Protein 7UX0 (pdb70)

Structure (mmCIF, N/CA/C/O backbone):
data_7UX0
#
_entry.id   7UX0
#
_cell.length_a   39.530
_cell.length_b   43.113
_cell.length_c   72.018
_cell.angle_alpha   90.000
_cell.angle_beta   90.000
_cell.angle_gamma   90.000
#
_symmetry.space_group_name_H-M   'P 21 21 21'
#
loop_
_entity.id
_entity.type
_entity.pdbx_description
1 polymer 'Sperm-egg fusion protein TMEM95'
2 branched beta-D-mannopyranose-(1-4)-2-acetamido-2-deoxy-beta-D-glucopyranose-(1-4)-[alpha-L-fucopyranose-(1-6)]2-acetamido-2-deoxy-beta-D-glucopyranose
3 non-polymer 'TRIETHYLENE GLYCOL'
4 water water
#
loop_
_atom_site.group_PDB
_atom_site.id
_atom_site.type_symbol
_atom_site.label_atom_id
_atom_site.label_alt_id
_atom_site.label_comp_id
_atom_site.label_asym_id
_atom_site.label_entity_id
_atom_site.label_seq_id
_atom_site.pdbx_PDB_ins_code
_atom_site.Cartn_x
_atom_site.Cartn_y
_atom_site.Cartn_z
_atom_site.occupancy
_atom_site.B_iso_or_equiv
_atom_site.auth_seq_id
_atom_site.auth_comp_id
_atom_site.auth_asym_id
_atom_site.auth_atom_id
_atom_site.pdbx_PDB_model_num
ATOM 1 N N . CYS A 1 1 ? 9.180 16.183 33.455 1.00 27.06 17 CYS A N 1
ATOM 2 C CA . CYS A 1 1 ? 8.548 15.518 34.590 1.00 25.47 17 CYS A CA 1
ATOM 3 C C . CYS A 1 1 ? 7.290 16.224 35.046 1.00 25.62 17 CYS A C 1
ATOM 4 O O . CYS A 1 1 ? 6.570 15.727 35.914 1.00 26.67 17 CYS A O 1
ATOM 7 N N . VAL A 1 2 ? 7.014 17.377 34.436 1.00 21.69 18 VAL A N 1
ATOM 8 C CA . VAL A 1 2 ? 5.951 18.259 34.902 1.00 19.45 18 VAL A CA 1
ATOM 9 C C . VAL A 1 2 ? 4.636 18.058 34.166 1.00 21.47 18 VAL A C 1
ATOM 10 O O . VAL A 1 2 ? 3.672 18.787 34.439 1.00 19.03 18 VAL A O 1
ATOM 14 N N . PHE A 1 3 ? 4.544 17.075 33.271 1.00 20.67 19 PHE A N 1
ATOM 15 C CA . PHE A 1 3 ? 3.346 16.879 32.463 1.00 22.72 19 PHE A CA 1
ATOM 16 C C . PHE A 1 3 ? 2.595 15.599 32.806 1.00 29.39 19 PHE A C 1
ATOM 17 O O . PHE A 1 3 ? 1.687 15.215 32.066 1.00 43.35 19 PHE A O 1
ATOM 25 N N . CYS A 1 4 ? 2.936 14.941 33.917 1.00 21.04 20 CYS A N 1
ATOM 26 C CA . CYS A 1 4 ? 2.333 13.665 34.286 1.00 21.88 20 CYS A CA 1
ATOM 27 C C . CYS A 1 4 ? 1.336 13.749 35.429 1.00 27.82 20 CYS A C 1
ATOM 28 O O . CYS A 1 4 ? 0.484 12.860 35.551 1.00 35.55 20 CYS A O 1
ATOM 31 N N . ARG A 1 5 ? 1.447 14.754 36.284 1.00 20.24 21 ARG A N 1
ATOM 32 C CA . ARG A 1 5 ? 0.586 14.902 37.442 1.00 21.29 21 ARG A CA 1
ATOM 33 C C . ARG A 1 5 ? 0.005 16.305 37.460 1.00 19.89 21 ARG A C 1
ATOM 34 O O . ARG A 1 5 ? 0.500 17.213 36.787 1.00 18.81 21 ARG A O 1
ATOM 42 N N . LEU A 1 6 ? -1.047 16.474 38.259 1.00 17.00 22 LEU A N 1
ATOM 43 C CA . LEU A 1 6 ? -1.722 17.751 38.426 1.00 16.84 22 LEU A CA 1
ATOM 44 C C . LEU A 1 6 ? -2.109 18.392 37.088 1.00 17.06 22 LEU A C 1
ATOM 45 O O . LEU A 1 6 ? -1.792 19.558 36.839 1.00 18.83 22 LEU A O 1
ATOM 50 N N . PRO A 1 7 ? -2.787 17.652 36.207 1.00 17.27 23 PRO A N 1
ATOM 51 C CA . PRO A 1 7 ? -3.103 18.195 34.881 1.00 18.32 23 PRO A CA 1
ATOM 52 C C . PRO A 1 7 ? -4.011 19.405 34.920 1.00 21.63 23 PRO A C 1
ATOM 53 O O . PRO A 1 7 ? -4.061 20.147 33.932 1.00 22.47 23 PRO A O 1
ATOM 57 N N . ALA A 1 8 ? -4.732 19.636 36.022 1.00 19.41 24 ALA A N 1
ATOM 58 C CA . ALA A 1 8 ? -5.606 20.807 36.101 1.00 21.80 24 ALA A CA 1
ATOM 59 C C . ALA A 1 8 ? -4.845 22.127 36.170 1.00 24.65 24 ALA A C 1
ATOM 60 O O . ALA A 1 8 ? -5.469 23.183 36.033 1.00 25.33 24 ALA A O 1
ATOM 62 N N . HIS A 1 9 ? -3.525 22.097 36.396 1.00 19.91 25 HIS A N 1
ATOM 63 C CA . HIS A 1 9 ? -2.714 23.302 36.277 1.00 18.72 25 HIS A CA 1
ATOM 64 C C . HIS A 1 9 ? -2.585 23.759 34.836 1.00 18.59 25 HIS A C 1
ATOM 65 O O . HIS A 1 9 ? -2.192 24.912 34.599 1.00 19.00 25 HIS A O 1
ATOM 72 N N . ASP A 1 10 ? -2.861 22.870 33.884 1.00 19.73 26 ASP A N 1
ATOM 73 C CA . ASP A 1 10 ? -2.832 23.180 32.459 1.00 19.78 26 ASP A CA 1
ATOM 74 C C . ASP A 1 10 ? -1.527 23.870 32.066 1.00 19.35 26 ASP A C 1
ATOM 75 O O . ASP A 1 10 ? -1.528 24.910 31.411 1.00 20.32 26 ASP A O 1
ATOM 80 N N . LEU A 1 11 ? -0.401 23.286 32.486 1.00 18.28 27 LEU A N 1
ATOM 81 C CA . LEU A 1 11 ? 0.886 23.907 32.175 1.00 18.38 27 LEU A CA 1
ATOM 82 C C . LEU A 1 11 ? 1.087 24.035 30.673 1.00 20.74 27 LEU A C 1
ATOM 83 O O . LEU A 1 11 ? 1.605 25.051 30.196 1.00 21.93 27 LEU A O 1
ATOM 88 N N A SER A 1 12 ? 0.691 23.008 29.915 0.46 21.10 28 SER A N 1
ATOM 89 N N B SER A 1 12 ? 0.694 23.011 29.911 0.54 21.11 28 SER A N 1
ATOM 90 C CA A SER A 1 12 ? 0.886 23.017 28.467 0.46 24.67 28 SER A CA 1
ATOM 91 C CA B SER A 1 12 ? 0.901 23.039 28.465 0.54 24.67 28 SER A CA 1
ATOM 92 C C A SER A 1 12 ? 0.173 24.198 27.819 0.46 26.98 28 SER A C 1
ATOM 93 C C B SER A 1 12 ? 0.175 24.213 27.821 0.54 27.00 28 SER A C 1
ATOM 94 O O A SER A 1 12 ? 0.770 24.947 27.036 0.46 28.70 28 SER A O 1
ATOM 95 O O B SER A 1 12 ? 0.764 24.969 27.039 0.54 28.71 28 SER A O 1
ATOM 100 N N . GLY A 1 13 ? -1.111 24.379 28.132 1.00 25.85 29 GLY A N 1
ATOM 101 C CA . GLY A 1 13 ? -1.855 25.483 27.556 1.00 27.92 29 GLY A CA 1
ATOM 102 C C . GLY A 1 13 ? -1.366 26.829 28.027 1.00 26.04 29 GLY A C 1
ATOM 103 O O . GLY A 1 13 ? -1.384 27.800 27.266 1.00 28.99 29 GLY A O 1
ATOM 104 N N . ARG A 1 14 ? -0.928 26.911 29.280 1.00 23.26 30 ARG A N 1
ATOM 105 C CA . ARG A 1 14 ? -0.417 28.175 29.784 1.00 23.13 30 ARG A CA 1
ATOM 106 C C . ARG A 1 14 ? 0.886 28.555 29.098 1.00 25.03 30 ARG A C 1
ATOM 107 O O . ARG A 1 14 ? 1.088 29.725 28.751 1.00 26.61 30 ARG A O 1
ATOM 115 N N . LEU A 1 15 ? 1.769 27.583 28.865 1.00 23.84 31 LEU A N 1
ATOM 116 C CA . LEU A 1 15 ? 2.986 27.866 28.106 1.00 26.62 31 LEU A CA 1
ATOM 117 C C . LEU A 1 15 ? 2.653 28.337 26.698 1.00 35.93 31 LEU A C 1
ATOM 118 O O . LEU A 1 15 ? 3.275 29.276 26.183 1.00 35.83 31 LEU A O 1
ATOM 123 N N . ALA A 1 16 ? 1.666 27.705 26.064 1.00 34.54 32 ALA A N 1
ATOM 124 C CA . ALA A 1 16 ? 1.281 28.108 24.717 1.00 33.08 32 ALA A CA 1
ATOM 125 C C . ALA A 1 16 ? 0.676 29.505 24.706 1.00 30.93 32 ALA A C 1
ATOM 126 O O . ALA A 1 16 ? 0.948 30.294 23.795 1.00 36.60 32 ALA A O 1
ATOM 128 N N . ARG A 1 17 ? -0.139 29.834 25.710 1.00 29.73 33 ARG A N 1
ATOM 129 C CA . ARG A 1 17 ? -0.773 31.147 25.732 1.00 31.09 33 ARG A CA 1
ATOM 130 C C . ARG A 1 17 ? 0.233 32.250 26.035 1.00 39.75 33 ARG A C 1
ATOM 131 O O . ARG A 1 17 ? 0.176 33.331 25.433 1.00 40.64 33 ARG A O 1
ATOM 139 N N . LEU A 1 18 ? 1.164 31.999 26.957 1.00 32.92 34 LEU A N 1
ATOM 140 C CA . LEU A 1 18 ? 2.213 32.982 27.211 1.00 33.88 34 LEU A CA 1
ATOM 141 C C . LEU A 1 18 ? 3.031 33.245 25.955 1.00 41.99 34 LEU A C 1
ATOM 142 O O . LEU A 1 18 ? 3.452 34.383 25.710 1.00 35.32 34 LEU A O 1
ATOM 147 N N . CYS A 1 19 ? 3.231 32.220 25.130 1.00 33.63 35 CYS A N 1
ATOM 148 C CA . CYS A 1 19 ? 3.997 32.343 23.897 1.00 34.05 35 CYS A CA 1
ATOM 149 C C . CYS A 1 19 ? 3.206 32.961 22.754 1.00 42.25 35 CYS A C 1
ATOM 150 O O . CYS A 1 19 ? 3.810 33.370 21.757 1.00 46.63 35 CYS A O 1
ATOM 153 N N . SER A 1 20 ? 1.882 33.040 22.871 1.00 56.63 36 SER A N 1
ATOM 154 C CA . SER A 1 20 ? 1.115 33.832 21.921 1.00 59.07 36 SER A CA 1
ATOM 155 C C . SER A 1 20 ? 1.274 35.325 22.166 1.00 59.57 36 SER A C 1
ATOM 156 O O . SER A 1 20 ? 0.813 36.123 21.344 1.00 63.03 36 SER A O 1
ATOM 159 N N A GLN A 1 21 ? 1.921 35.716 23.258 0.64 57.90 37 GLN A N 1
ATOM 160 N N B GLN A 1 21 ? 1.897 35.719 23.272 0.36 57.88 37 GLN A N 1
ATOM 161 C CA A GLN A 1 21 ? 2.186 37.120 23.536 0.64 59.01 37 GLN A CA 1
ATOM 162 C CA B GLN A 1 21 ? 2.106 37.128 23.582 0.36 58.94 37 GLN A CA 1
ATOM 163 C C A GLN A 1 21 ? 3.675 37.409 23.401 0.64 62.33 37 GLN A C 1
ATOM 164 C C B GLN A 1 21 ? 3.532 37.548 23.248 0.36 62.74 37 GLN A C 1
ATOM 165 O O A GLN A 1 21 ? 4.221 37.382 22.300 0.64 66.50 37 GLN A O 1
ATOM 166 O O B GLN A 1 21 ? 4.089 37.126 22.236 0.36 63.98 37 GLN A O 1
ATOM 172 N N . GLN A 1 26 ? 8.552 39.872 20.702 1.00 102.92 42 GLN A N 1
ATOM 173 C CA . GLN A 1 26 ? 8.536 38.545 21.307 1.00 91.70 42 GLN A CA 1
ATOM 174 C C . GLN A 1 26 ? 9.638 37.654 20.738 1.00 92.82 42 GLN A C 1
ATOM 175 O O . GLN A 1 26 ? 10.034 37.793 19.581 1.00 81.62 42 GLN A O 1
ATOM 177 N N . LYS A 1 27 ? 10.123 36.733 21.566 1.00 94.96 43 LYS A N 1
ATOM 178 C CA . LYS A 1 27 ? 11.184 35.810 21.198 1.00 91.20 43 LYS A CA 1
ATOM 179 C C . LYS A 1 27 ? 10.660 34.380 21.233 1.00 75.05 43 LYS A C 1
ATOM 180 O O . LYS A 1 27 ? 9.697 34.068 21.938 1.00 82.33 43 LYS A O 1
ATOM 184 N N . GLU A 1 28 ? 11.320 33.510 20.466 1.00 80.35 44 GLU A N 1
ATOM 185 C CA . GLU A 1 28 ? 10.821 32.163 20.221 1.00 78.73 44 GLU A CA 1
ATOM 186 C C . GLU A 1 28 ? 10.677 31.376 21.523 1.00 89.16 44 GLU A C 1
ATOM 187 O O . GLU A 1 28 ? 11.237 31.724 22.567 1.00 94.05 44 GLU A O 1
ATOM 190 N N . CYS A 1 29 ? 9.909 30.290 21.440 1.00 97.44 45 CYS A N 1
ATOM 191 C CA . CYS A 1 29 ? 9.545 29.481 22.592 1.00 77.98 45 CYS A CA 1
ATOM 192 C C . CYS A 1 29 ? 9.913 28.028 22.339 1.00 85.39 45 CYS A C 1
ATOM 193 O O . CYS A 1 29 ? 9.872 27.552 21.202 1.00 85.95 45 CYS A O 1
ATOM 196 N N . GLY A 1 30 ? 10.250 27.318 23.415 1.00 90.97 46 GLY A N 1
ATOM 197 C CA . GLY A 1 30 ? 10.850 26.005 23.273 1.00 87.47 46 GLY A CA 1
ATOM 198 C C . GLY A 1 30 ? 10.081 24.804 23.789 1.00 87.49 46 GLY A C 1
ATOM 199 O O . GLY A 1 30 ? 10.530 23.671 23.587 1.00 95.49 46 GLY A O 1
ATOM 200 N N . ALA A 1 31 ? 8.936 25.020 24.441 1.00 89.55 47 ALA A N 1
ATOM 201 C CA . ALA A 1 31 ? 8.179 23.926 25.051 1.00 89.48 47 ALA A CA 1
ATOM 202 C C . ALA A 1 31 ? 7.905 22.811 24.047 1.00 100.63 47 ALA A C 1
ATOM 203 O O . ALA A 1 31 ? 7.402 23.058 22.947 1.00 101.35 47 ALA A O 1
ATOM 205 N N . SER A 1 32 ? 8.230 21.577 24.433 1.00 93.30 48 SER A N 1
ATOM 206 C CA . SER A 1 32 ? 8.747 21.260 25.765 1.00 83.52 48 SER A CA 1
ATOM 207 C C . SER A 1 32 ? 10.080 20.505 25.677 1.00 69.50 48 SER A C 1
ATOM 208 O O . SER A 1 32 ? 10.393 19.923 24.640 1.00 73.91 48 SER A O 1
ATOM 211 N N . PRO A 1 33 ? 10.869 20.523 26.748 1.00 55.66 49 PRO A N 1
ATOM 212 C CA . PRO A 1 33 ? 12.144 19.803 26.736 1.00 57.98 49 PRO A CA 1
ATOM 213 C C . PRO A 1 33 ? 11.941 18.327 27.045 1.00 58.73 49 PRO A C 1
ATOM 214 O O . PRO A 1 33 ? 10.943 17.917 27.639 1.00 56.60 49 PRO A O 1
ATOM 218 N N . ASP A 1 34 ? 12.922 17.530 26.631 1.00 55.06 50 ASP A N 1
ATOM 219 C CA . ASP A 1 34 ? 12.857 16.078 26.770 1.00 32.89 50 ASP A CA 1
ATOM 220 C C . ASP A 1 34 ? 13.422 15.676 28.128 1.00 45.43 50 ASP A C 1
ATOM 221 O O . ASP A 1 34 ? 14.621 15.830 28.383 1.00 30.37 50 ASP A O 1
ATOM 226 N N . PHE A 1 35 ? 12.562 15.143 28.992 1.00 25.11 51 PHE A N 1
ATOM 227 C CA . PHE A 1 35 ? 12.967 14.651 30.300 1.00 20.55 51 PHE A CA 1
ATOM 228 C C . PHE A 1 35 ? 12.927 13.127 30.361 1.00 15.73 51 PHE A C 1
ATOM 229 O O . PHE A 1 35 ? 12.784 12.556 31.439 1.00 16.00 51 PHE A O 1
ATOM 237 N N . SER A 1 36 ? 13.074 12.459 29.218 1.00 17.45 52 SER A N 1
ATOM 238 C CA . SER A 1 36 ? 12.976 11.001 29.186 1.00 19.44 52 SER A CA 1
ATOM 239 C C . SER A 1 36 ? 14.080 10.306 29.977 1.00 19.43 52 SER A C 1
ATOM 240 O O . SER A 1 36 ? 13.994 9.095 30.199 1.00 21.05 52 SER A O 1
ATOM 243 N N . ALA A 1 37 ? 15.122 11.022 30.391 1.00 16.99 53 ALA A N 1
ATOM 244 C CA . ALA A 1 37 ? 16.175 10.415 31.186 1.00 16.71 53 ALA A CA 1
ATOM 245 C C . ALA A 1 37 ? 15.809 10.274 32.657 1.00 17.56 53 ALA A C 1
ATOM 246 O O . ALA A 1 37 ? 16.570 9.647 33.407 1.00 17.89 53 ALA A O 1
ATOM 248 N N . PHE A 1 38 ? 14.659 10.789 33.082 1.00 13.78 54 PHE A N 1
ATOM 249 C CA . PHE A 1 38 ? 14.311 10.887 34.4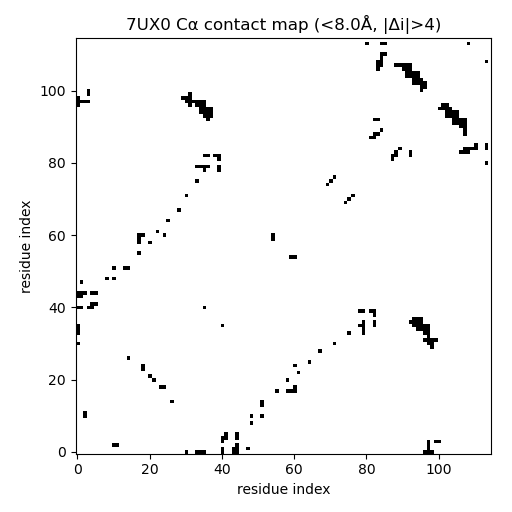91 1.00 14.64 54 PHE A CA 1
ATOM 250 C C . PHE A 1 38 ? 13.054 10.086 34.800 1.00 12.75 54 PHE A C 1
ATOM 251 O O . PHE A 1 38 ? 12.201 9.864 33.931 1.00 13.90 54 PHE A O 1
ATOM 259 N N . ALA A 1 39 ? 12.946 9.676 36.060 1.00 13.25 55 ALA A N 1
ATOM 260 C CA . ALA A 1 39 ? 11.755 9.013 36.574 1.00 12.44 55 ALA A CA 1
ATOM 261 C C . ALA A 1 39 ? 11.685 9.332 38.060 1.00 22.20 55 ALA A C 1
ATOM 262 O O . ALA A 1 39 ? 12.675 9.154 38.775 1.00 21.65 55 ALA A O 1
ATOM 264 N N . LEU A 1 40 ? 10.534 9.826 38.518 1.00 15.22 56 LEU A N 1
ATOM 265 C CA . LEU A 1 40 ? 10.399 10.348 39.869 1.00 15.39 56 LEU A CA 1
ATOM 266 C C . LEU A 1 40 ? 9.290 9.610 40.608 1.00 12.08 56 LEU A C 1
ATOM 267 O O . LEU A 1 40 ? 8.356 9.094 39.996 1.00 15.96 56 LEU A O 1
ATOM 272 N N . ASP A 1 41 ? 9.380 9.595 41.940 1.00 17.56 57 ASP A N 1
ATOM 273 C CA . ASP A 1 41 ? 8.251 9.100 42.710 1.00 14.66 57 ASP A CA 1
ATOM 274 C C . ASP A 1 41 ? 7.097 10.107 42.703 1.00 16.50 57 ASP A C 1
ATOM 275 O O . ASP A 1 41 ? 7.226 11.253 42.252 1.00 17.26 57 ASP A O 1
ATOM 280 N N . GLU A 1 42 ? 5.951 9.648 43.207 1.00 17.49 58 GLU A N 1
ATOM 281 C CA . GLU A 1 42 ? 4.736 10.462 43.210 1.00 18.39 58 GLU A CA 1
ATOM 282 C C . GLU A 1 42 ? 4.964 11.794 43.925 1.00 18.88 58 GLU A C 1
ATOM 283 O O . GLU A 1 42 ? 4.561 12.863 43.432 1.00 16.35 58 GLU A O 1
ATOM 289 N N . VAL A 1 43 ? 5.608 11.755 45.096 1.00 19.94 59 VAL A N 1
ATOM 290 C CA . VAL A 1 43 ? 5.792 12.985 45.872 1.00 19.19 59 VAL A CA 1
ATOM 291 C C . VAL A 1 43 ? 6.634 13.987 45.090 1.00 20.27 59 VAL A C 1
ATOM 292 O O . VAL A 1 43 ? 6.301 15.179 45.004 1.00 18.57 59 VAL A O 1
ATOM 296 N N . SER A 1 44 ? 7.728 13.517 44.493 1.00 14.89 60 SER A N 1
ATOM 297 C CA . SER A 1 44 ? 8.619 14.428 43.783 1.00 14.60 60 SER A CA 1
ATOM 298 C C . SER A 1 44 ? 7.978 14.951 42.510 1.00 15.62 60 SER A C 1
ATOM 299 O O . SER A 1 44 ? 8.200 16.104 42.136 1.00 15.03 60 SER A O 1
ATOM 302 N N A MET A 1 45 ? 7.180 14.130 41.836 0.58 16.28 61 MET A N 1
ATOM 303 N N B MET A 1 45 ? 7.204 14.112 41.817 0.42 16.29 61 MET A N 1
ATOM 304 C CA A MET A 1 45 ? 6.504 14.593 40.633 0.58 16.19 61 MET A CA 1
ATOM 305 C CA B MET A 1 45 ? 6.471 14.571 40.641 0.42 16.31 61 MET A CA 1
ATOM 306 C C A MET A 1 45 ? 5.500 15.691 40.960 0.58 15.64 61 MET A C 1
ATOM 307 C C B MET A 1 45 ? 5.547 15.720 41.000 0.42 15.73 61 MET A C 1
ATOM 308 O O A MET A 1 45 ? 5.377 16.671 40.214 0.58 16.22 61 MET A O 1
ATOM 309 O O B MET A 1 45 ? 5.501 16.744 40.306 0.42 15.99 61 MET A O 1
ATOM 318 N N . ASN A 1 46 ? 4.793 15.563 42.086 1.00 15.98 62 ASN A N 1
ATOM 319 C CA . ASN A 1 46 ? 3.896 16.627 42.512 1.00 16.85 62 ASN A CA 1
ATOM 320 C C . ASN A 1 46 ? 4.680 17.884 42.848 1.00 16.25 62 ASN A C 1
ATOM 321 O O . ASN A 1 46 ? 4.306 18.987 42.434 1.00 14.08 62 ASN A O 1
ATOM 326 N N . LYS A 1 47 ? 5.798 17.729 43.565 1.00 13.23 63 LYS A N 1
ATOM 327 C CA . LYS A 1 47 ? 6.585 18.889 43.979 1.00 13.63 63 LYS A CA 1
ATOM 328 C C . LYS A 1 47 ? 7.125 19.654 42.779 1.00 14.17 63 LYS A C 1
ATOM 329 O O . LYS A 1 47 ? 7.048 20.889 42.734 1.00 13.51 63 LYS A O 1
ATOM 335 N N . VAL A 1 48 ? 7.683 18.945 41.794 1.00 15.00 64 VAL A N 1
ATOM 336 C CA . VAL A 1 48 ? 8.280 19.643 40.655 1.00 14.44 64 VAL A CA 1
ATOM 337 C C . VAL A 1 48 ? 7.195 20.272 39.787 1.00 18.98 64 VAL A C 1
ATOM 338 O O . VAL A 1 48 ? 7.396 21.351 39.211 1.00 13.68 64 VAL A O 1
ATOM 342 N N . THR A 1 49 ? 6.021 19.640 39.700 1.00 13.37 65 THR A N 1
ATOM 343 C CA . THR A 1 49 ? 4.928 20.236 38.941 1.00 12.48 65 THR A CA 1
ATOM 344 C C . THR A 1 49 ? 4.404 21.480 39.637 1.00 13.86 65 THR A C 1
ATOM 345 O O . THR A 1 49 ? 4.144 22.501 38.988 1.00 12.27 65 THR A O 1
ATOM 349 N N . GLU A 1 50 ? 4.255 21.423 40.964 1.00 14.75 66 GLU A N 1
ATOM 350 C CA . GLU A 1 50 ? 3.804 22.601 41.698 1.00 15.97 66 GLU A CA 1
ATOM 351 C C . GLU A 1 50 ? 4.818 23.728 41.603 1.00 13.23 66 GLU A C 1
ATOM 352 O O . GLU A 1 50 ? 4.443 24.895 41.457 1.00 15.24 66 GLU A O 1
ATOM 358 N N . LYS A 1 51 ? 6.108 23.406 41.696 1.00 13.10 67 LYS A N 1
ATOM 359 C CA . LYS A 1 51 ? 7.137 24.435 41.558 1.00 13.20 67 LYS A CA 1
ATOM 360 C C . LYS A 1 51 ? 7.076 25.086 40.185 1.00 13.22 67 LYS A C 1
ATOM 361 O O . LYS A 1 51 ? 7.143 26.325 40.068 1.00 14.82 67 LYS A O 1
ATOM 367 N N . THR A 1 52 ? 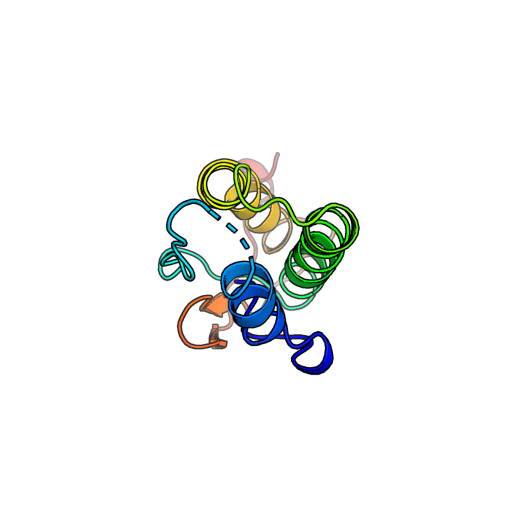6.917 24.275 39.139 1.00 13.04 68 THR A N 1
ATOM 368 C CA . THR A 1 52 ? 6.832 24.797 37.781 1.00 13.39 68 THR A CA 1
ATOM 369 C C . THR A 1 52 ? 5.580 25.654 37.594 1.00 13.00 68 THR A C 1
ATOM 370 O O . THR A 1 52 ? 5.630 26.687 36.915 1.00 13.41 68 THR A O 1
ATOM 374 N N . HIS A 1 53 ? 4.452 25.238 38.190 1.00 11.95 69 HIS A N 1
ATOM 375 C CA . HIS A 1 53 ? 3.240 26.062 38.224 1.00 13.45 69 HIS A CA 1
ATOM 376 C C . HIS A 1 53 ? 3.530 27.457 38.773 1.00 17.05 69 HIS A C 1
ATOM 377 O O . HIS A 1 53 ? 3.121 28.465 38.184 1.00 15.08 69 HIS A O 1
ATOM 384 N N A ARG A 1 54 ? 4.245 27.535 39.901 0.47 14.73 70 ARG A N 1
ATOM 385 N N B ARG A 1 54 ? 4.232 27.531 39.912 0.53 14.70 70 ARG A N 1
ATOM 386 C CA A ARG A 1 54 ? 4.516 28.835 40.516 0.47 15.82 70 ARG A CA 1
ATOM 387 C CA B ARG A 1 54 ? 4.527 28.828 40.524 0.53 15.83 70 ARG A CA 1
ATOM 388 C C A ARG A 1 54 ? 5.506 29.659 39.696 0.47 14.40 70 ARG A C 1
ATOM 389 C C B ARG A 1 54 ? 5.487 29.651 39.671 0.53 14.38 70 ARG A C 1
ATOM 390 O O A ARG A 1 54 ? 5.381 30.887 39.613 0.47 15.41 70 ARG A O 1
ATOM 391 O O B ARG A 1 54 ? 5.326 30.871 39.542 0.53 15.40 70 ARG A O 1
ATOM 406 N N . VAL A 1 55 ? 6.510 29.008 39.108 1.00 14.55 71 VAL A N 1
ATOM 407 C CA . VAL A 1 55 ? 7.457 29.709 38.243 1.00 15.40 71 VAL A CA 1
ATOM 408 C C . VAL A 1 55 ? 6.747 30.262 37.022 1.00 14.76 71 VAL A C 1
ATOM 409 O O . VAL A 1 55 ? 6.927 31.433 36.652 1.00 15.33 71 VAL A O 1
ATOM 413 N N . LEU A 1 56 ? 5.868 29.462 36.423 1.00 14.00 72 LEU A N 1
ATOM 414 C CA . LEU A 1 56 ? 5.171 29.909 35.230 1.00 13.97 72 LEU A CA 1
ATOM 415 C C . LEU A 1 56 ? 4.217 31.045 35.549 1.00 17.32 72 LEU A C 1
ATOM 416 O O . LEU A 1 56 ? 4.028 31.940 34.720 1.00 17.40 72 LEU A O 1
ATOM 421 N N A ARG A 1 57 ? 3.601 31.016 36.731 0.65 14.99 73 ARG A N 1
ATOM 422 N N C ARG A 1 57 ? 3.634 31.056 36.747 0.35 15.17 73 ARG A N 1
ATOM 423 C CA A ARG A 1 57 ? 2.731 32.118 37.129 0.65 14.42 73 ARG A CA 1
ATOM 424 C CA C ARG A 1 57 ? 2.725 32.145 37.089 0.35 14.46 73 ARG A CA 1
ATOM 425 C C A ARG A 1 57 ? 3.497 33.439 37.174 0.65 17.50 73 ARG A C 1
ATOM 426 C C C ARG A 1 57 ? 3.464 33.470 37.252 0.35 17.55 73 ARG A C 1
ATOM 427 O O A ARG A 1 57 ? 3.009 34.463 36.683 0.65 16.77 73 ARG A O 1
ATOM 428 O O C ARG A 1 57 ? 2.923 34.528 36.915 0.35 16.24 73 ARG A O 1
ATOM 443 N N . VAL A 1 58 ? 4.693 33.440 37.771 1.00 15.20 74 VAL A N 1
ATOM 444 C CA . VAL A 1 58 ? 5.511 34.655 37.793 1.00 16.10 74 VAL A CA 1
ATOM 445 C C . VAL A 1 58 ? 5.759 35.152 36.378 1.00 18.06 74 VAL A C 1
ATOM 446 O O . VAL A 1 58 ? 5.632 36.352 36.090 1.00 18.93 74 VAL A O 1
ATOM 450 N N . MET A 1 59 ? 6.076 34.233 35.466 1.00 18.14 75 MET A N 1
ATOM 451 C CA . MET A 1 59 ? 6.300 34.614 34.079 1.00 16.03 75 MET A CA 1
ATOM 452 C C . MET A 1 59 ? 5.032 35.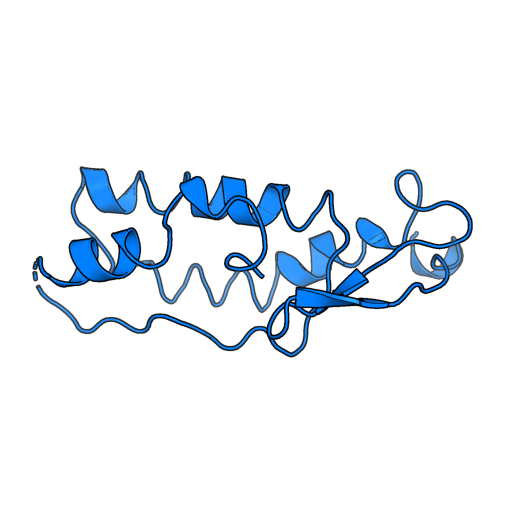159 33.435 1.00 16.81 75 MET A C 1
ATOM 453 O O . MET A 1 59 ? 5.103 36.091 32.629 1.00 18.80 75 MET A O 1
ATOM 458 N N . GLU A 1 60 ? 3.869 34.568 33.751 1.00 15.38 76 GLU A N 1
ATOM 459 C CA . GLU A 1 60 ? 2.621 35.030 33.144 1.00 15.03 76 GLU A CA 1
ATOM 460 C C . GLU A 1 60 ? 2.269 36.437 33.605 1.00 18.69 76 GLU A C 1
ATOM 461 O O . GLU A 1 60 ? 1.802 37.261 32.805 1.00 18.52 76 GLU A O 1
ATOM 467 N N . ILE A 1 61 ? 2.473 36.730 34.895 1.00 16.04 77 ILE A N 1
ATOM 468 C CA . ILE A 1 61 ? 2.082 38.038 35.429 1.00 14.95 77 ILE A CA 1
ATOM 469 C C . ILE A 1 61 ? 2.838 39.142 34.720 1.00 17.02 77 ILE A C 1
ATOM 470 O O . ILE A 1 61 ? 2.277 40.200 34.403 1.00 20.50 77 ILE A O 1
ATOM 475 N N . LYS A 1 62 ? 4.119 38.922 34.453 1.00 17.29 78 LYS A N 1
ATOM 476 C CA . LYS A 1 62 ? 4.934 39.952 33.827 1.00 20.96 78 LYS A CA 1
ATOM 477 C C . LYS A 1 62 ? 5.160 39.700 32.341 1.00 25.61 78 LYS A C 1
ATOM 478 O O . LYS A 1 62 ? 5.931 40.424 31.703 1.00 24.88 78 LYS A O 1
ATOM 484 N N . GLU A 1 63 ? 4.484 38.701 31.779 1.00 27.65 79 GLU A N 1
ATOM 485 C CA . GLU A 1 63 ? 4.557 38.357 30.359 1.00 25.08 79 GLU A CA 1
ATOM 486 C C . GLU A 1 63 ? 6.000 38.262 29.856 1.00 21.19 79 GLU A C 1
ATOM 487 O O . GLU A 1 63 ? 6.403 38.960 28.923 1.00 30.75 79 GLU A O 1
ATOM 493 N N . ALA A 1 64 ? 6.770 37.360 30.474 1.00 19.60 80 ALA A N 1
ATOM 494 C CA . ALA A 1 64 ? 8.186 37.199 30.164 1.00 23.69 80 ALA A CA 1
ATOM 495 C C . ALA A 1 64 ? 8.535 35.723 30.118 1.00 25.35 80 ALA A C 1
ATOM 496 O O . ALA A 1 64 ? 8.408 35.033 31.130 1.00 29.38 80 ALA A O 1
ATOM 498 N N . VAL A 1 65 ? 9.020 35.254 28.969 1.00 24.25 81 VAL A N 1
ATOM 499 C CA . VAL A 1 65 ? 9.450 33.866 28.813 1.00 21.46 81 VAL A CA 1
ATOM 500 C C . VAL A 1 65 ? 10.952 33.721 28.749 1.00 26.91 81 VAL A C 1
ATOM 501 O O . VAL A 1 65 ? 11.440 32.590 28.644 1.00 24.34 81 VAL A O 1
ATOM 505 N N . SER A 1 66 ? 11.707 34.817 28.803 1.00 25.87 82 SER A N 1
ATOM 506 C CA . SER A 1 66 ? 13.127 34.742 28.481 1.00 24.46 82 SER A CA 1
ATOM 507 C C . SER A 1 66 ? 13.908 33.820 29.408 1.00 26.65 82 SER A C 1
ATOM 508 O O . SER A 1 66 ? 14.956 33.306 29.006 1.00 30.20 82 SER A O 1
ATOM 511 N N A SER A 1 67 ? 13.439 33.596 30.631 0.35 21.43 83 SER A N 1
ATOM 512 N N B SER A 1 67 ? 13.432 33.593 30.629 0.65 21.18 83 SER A N 1
ATOM 513 C CA A SER A 1 67 ? 14.170 32.745 31.562 0.35 21.79 83 SER A CA 1
ATOM 514 C CA B SER A 1 67 ? 14.163 32.745 31.563 0.65 21.71 83 SER A CA 1
ATOM 515 C C A SER A 1 67 ? 13.700 31.296 31.545 0.35 20.46 83 SER A C 1
ATOM 516 C C B SER A 1 67 ? 13.749 31.281 31.489 0.65 20.46 83 SER A C 1
ATOM 517 O O A SER A 1 67 ? 14.183 30.495 32.351 0.35 20.00 83 SER A O 1
ATOM 518 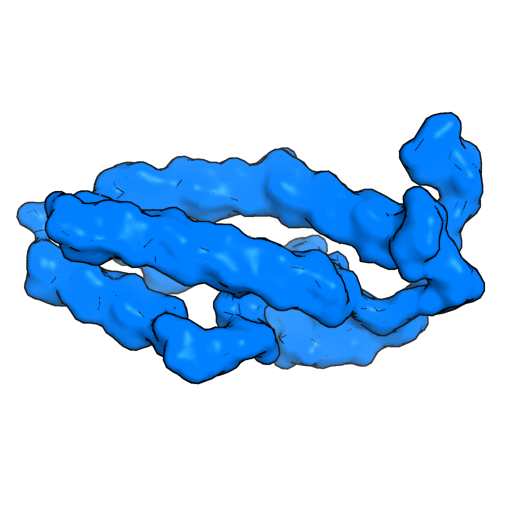O O B SER A 1 67 ? 14.330 30.452 32.197 0.65 18.76 83 SER A O 1
ATOM 523 N N . LEU A 1 68 ? 12.778 30.935 30.646 1.00 18.11 84 LEU A N 1
ATOM 524 C CA . LEU A 1 68 ? 12.293 29.555 30.618 1.00 18.13 84 LEU A CA 1
ATOM 525 C C . LEU A 1 68 ? 13.357 28.533 30.230 1.00 21.95 84 LEU A C 1
ATOM 526 O O . LEU A 1 68 ? 13.480 27.514 30.933 1.00 18.18 84 LEU A O 1
ATOM 531 N N . PRO A 1 69 ? 14.138 28.711 29.156 1.00 19.51 85 PRO A N 1
ATOM 532 C CA . PRO A 1 69 ? 15.199 27.726 28.860 1.00 23.04 85 PRO A CA 1
ATOM 533 C C . PRO A 1 69 ? 16.146 27.472 30.023 1.00 17.87 85 PRO A C 1
ATOM 534 O O . PRO A 1 69 ? 16.542 26.320 30.253 1.00 19.27 85 PRO A O 1
ATOM 538 N N A SER A 1 70 ? 16.516 28.525 30.758 0.51 19.59 86 SER A N 1
ATOM 539 N N B SER A 1 70 ? 16.526 28.514 30.770 0.49 19.60 86 SER A N 1
ATOM 540 C CA A SER A 1 70 ? 17.375 28.357 31.924 0.51 20.67 86 SER A CA 1
ATOM 541 C CA B SER A 1 70 ? 17.401 28.295 31.917 0.49 20.71 86 SER A CA 1
ATOM 542 C C A SER A 1 70 ? 16.688 27.538 33.006 0.51 18.87 86 SER A C 1
ATOM 543 C C B SER A 1 70 ? 16.692 27.543 33.033 0.49 18.91 86 SER A C 1
ATOM 544 O O A SER A 1 70 ? 17.334 26.745 33.702 0.51 17.50 86 SER A O 1
ATOM 545 O O B SER A 1 70 ? 17.336 26.796 33.779 0.49 17.40 86 SER A O 1
ATOM 550 N N . TYR A 1 71 ? 15.378 27.714 33.166 1.00 17.88 87 TYR A N 1
ATOM 551 C CA . TYR A 1 71 ? 14.641 26.909 34.133 1.00 14.77 87 TYR A CA 1
ATOM 552 C C . TYR A 1 71 ? 14.685 25.435 33.762 1.00 16.75 87 TYR A C 1
ATOM 553 O O . TYR A 1 71 ? 14.954 24.575 34.615 1.00 14.98 87 TYR A O 1
ATOM 562 N N . TRP A 1 72 ? 14.429 25.121 32.487 1.00 15.31 88 TRP A N 1
ATOM 563 C CA . TRP A 1 72 ? 14.470 23.724 32.068 1.00 17.63 88 TRP A CA 1
ATOM 564 C C . TRP A 1 72 ? 15.865 23.141 32.255 1.00 15.96 88 TRP A C 1
ATOM 565 O O . TRP A 1 72 ? 16.006 21.976 32.640 1.00 14.79 88 TRP A O 1
ATOM 576 N N A SER A 1 73 ? 16.907 23.929 31.969 0.54 16.08 89 SER A N 1
ATOM 577 N N B SER A 1 73 ? 16.905 23.934 31.980 0.46 16.11 89 SER A N 1
ATOM 578 C CA A SER A 1 73 ? 18.272 23.434 32.126 0.54 15.25 89 SER A CA 1
ATOM 579 C CA B SER A 1 73 ? 18.272 23.441 32.122 0.46 15.30 89 SER A CA 1
ATOM 580 C C A SER A 1 73 ? 18.600 23.178 33.590 0.54 16.36 89 SER A C 1
ATOM 581 C C B SER A 1 73 ? 18.618 23.191 33.584 0.46 16.36 89 SER A C 1
ATOM 582 O O A SER A 1 73 ? 19.270 22.193 33.923 0.54 16.48 89 SER A O 1
ATOM 583 O O B SER A 1 73 ? 19.313 22.222 33.911 0.46 16.57 89 SER A O 1
ATOM 588 N N . TRP A 1 74 ? 18.149 24.060 34.475 1.00 17.56 90 TRP A N 1
ATOM 589 C CA . TRP A 1 74 ? 18.318 23.840 35.903 1.00 14.01 90 TRP A CA 1
ATOM 590 C C . TRP A 1 74 ? 17.594 22.582 36.366 1.00 16.80 90 TRP A C 1
ATOM 591 O O . TRP A 1 74 ? 18.100 21.861 37.227 1.00 15.50 90 TRP A O 1
ATOM 602 N N . LEU A 1 75 ? 16.378 22.333 35.860 1.00 14.60 91 LEU A N 1
ATOM 603 C CA . LEU A 1 75 ? 15.716 21.069 36.179 1.00 12.56 91 LEU A CA 1
ATOM 604 C C . LEU A 1 75 ? 16.558 19.892 35.728 1.00 16.89 91 LEU A C 1
ATOM 605 O O . LEU A 1 75 ? 16.769 18.942 36.488 1.00 18.15 91 LEU A O 1
ATOM 610 N N A ARG A 1 76 ? 17.044 19.943 34.485 0.38 13.97 92 ARG A N 1
ATOM 611 N N B ARG A 1 76 ? 17.020 19.913 34.473 0.62 13.85 92 ARG A N 1
ATOM 612 C CA A ARG A 1 76 ? 17.735 18.810 33.883 0.38 17.53 92 ARG A CA 1
ATOM 613 C CA B ARG A 1 76 ? 17.742 18.760 33.940 0.62 17.52 92 ARG A CA 1
ATOM 614 C C A ARG A 1 76 ? 19.087 18.554 34.531 0.38 21.15 92 ARG A C 1
ATOM 615 C C B ARG A 1 76 ? 19.052 18.534 34.675 0.62 20.77 92 ARG A C 1
ATOM 616 O O A ARG A 1 76 ? 19.511 17.397 34.632 0.38 19.69 92 ARG A O 1
ATOM 617 O O B ARG A 1 76 ? 19.420 17.390 34.969 0.62 20.99 92 ARG A O 1
ATOM 632 N N . LYS A 1 77 ? 19.783 19.606 34.965 1.00 15.65 93 LYS A N 1
ATOM 633 C CA . LYS A 1 77 ? 21.134 19.436 35.470 1.00 14.29 93 LYS A CA 1
ATOM 634 C C . LYS A 1 77 ? 21.246 19.431 36.985 1.00 18.58 93 LYS A C 1
ATOM 635 O O . LYS A 1 77 ? 22.232 18.910 37.516 1.00 21.21 93 LYS A O 1
ATOM 641 N N . THR A 1 78 ? 20.279 19.984 37.696 1.00 15.54 94 THR A N 1
ATOM 642 C CA . THR A 1 78 ? 20.461 20.214 39.122 1.00 15.01 94 THR A CA 1
ATOM 643 C C . THR A 1 78 ? 19.284 19.687 39.937 1.00 18.00 94 THR A C 1
ATOM 644 O O . THR A 1 78 ? 19.473 18.890 40.859 1.00 19.08 94 THR A O 1
ATOM 648 N N . LYS A 1 79 ? 18.058 20.103 39.605 1.00 12.46 95 LYS A N 1
ATOM 649 C CA . LYS A 1 79 ? 16.958 19.831 40.520 1.00 14.61 95 LYS A CA 1
ATOM 650 C C . LYS A 1 79 ? 16.431 18.413 40.387 1.00 17.13 95 LYS A C 1
ATOM 651 O O . LYS A 1 79 ? 16.178 17.751 41.395 1.00 17.22 95 LYS A O 1
ATOM 657 N N . LEU A 1 80 ? 16.212 17.949 39.162 1.00 13.28 96 LEU A N 1
ATOM 658 C CA . LEU A 1 80 ? 15.725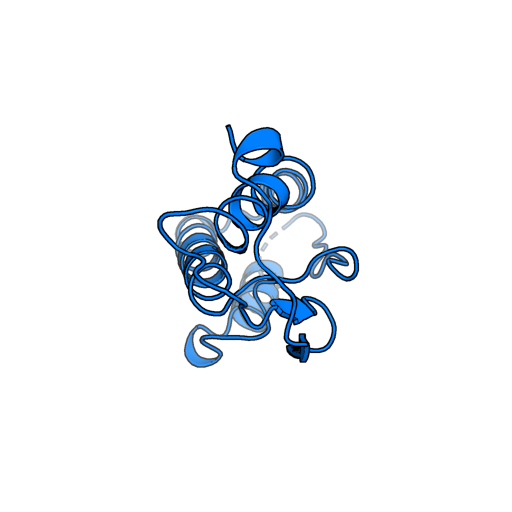 16.582 38.990 1.00 13.09 96 LEU A CA 1
ATOM 659 C C . LEU A 1 80 ? 16.684 15.555 39.569 1.00 16.32 96 LEU A C 1
ATOM 660 O O . LEU A 1 80 ? 16.206 14.615 40.222 1.00 18.13 96 LEU A O 1
ATOM 665 N N . PRO A 1 81 ? 18.010 15.687 39.421 1.00 18.81 97 PRO A N 1
ATOM 666 C CA . PRO A 1 81 ? 18.915 14.786 40.160 1.00 22.32 97 PRO A CA 1
ATOM 667 C C . PRO A 1 81 ? 18.702 14.807 41.667 1.00 18.17 97 PRO A C 1
ATOM 668 O O . PRO A 1 81 ? 18.827 13.760 42.317 1.00 21.13 97 PRO A O 1
ATOM 672 N N . GLU A 1 82 ? 18.416 15.978 42.244 1.00 16.85 98 GLU A N 1
ATOM 673 C CA . GLU A 1 82 ? 18.131 16.067 43.677 1.00 18.54 98 GLU A CA 1
ATOM 674 C C . GLU A 1 82 ? 16.857 15.310 44.037 1.00 21.16 98 GLU A C 1
ATOM 675 O O . GLU A 1 82 ? 16.815 14.584 45.035 1.00 23.21 98 GLU A O 1
ATOM 681 N N . TYR A 1 83 ? 15.789 15.512 43.262 1.00 21.67 99 TYR A N 1
ATOM 682 C CA . TYR A 1 83 ? 14.541 14.805 43.539 1.00 22.68 99 TYR A CA 1
ATOM 683 C C . TYR A 1 83 ? 14.713 13.305 43.402 1.00 24.32 99 TYR A C 1
ATOM 684 O O . TYR A 1 83 ? 14.078 12.535 44.137 1.00 28.37 99 TYR A O 1
ATOM 693 N N . THR A 1 84 ? 15.556 12.868 42.464 1.00 21.28 100 THR A N 1
ATOM 694 C CA . THR A 1 84 ? 15.775 11.440 42.290 1.00 24.55 100 THR A CA 1
ATOM 695 C C . THR A 1 84 ? 16.385 10.828 43.539 1.00 34.18 100 THR A C 1
ATOM 696 O O . THR A 1 84 ? 15.950 9.767 43.992 1.00 28.03 100 THR A O 1
ATOM 700 N N A ARG A 1 85 ? 17.387 11.492 44.116 0.61 22.39 101 ARG A N 1
ATOM 701 N N B ARG A 1 85 ? 17.377 11.498 44.129 0.39 22.45 101 ARG A N 1
ATOM 702 C CA A ARG A 1 85 ? 17.996 11.005 45.349 0.61 26.65 101 ARG A CA 1
ATOM 703 C CA B ARG A 1 85 ? 17.991 10.986 45.349 0.39 26.66 101 ARG A CA 1
ATOM 704 C C A ARG A 1 85 ? 16.995 11.002 46.497 0.61 27.06 101 ARG A C 1
ATOM 705 C C B ARG A 1 85 ? 17.012 11.012 46.517 0.39 27.17 101 ARG A C 1
ATOM 706 O O A ARG A 1 85 ? 16.962 10.059 47.299 0.61 31.77 101 ARG A O 1
ATOM 707 O O B ARG A 1 85 ? 17.017 10.105 47.357 0.39 31.78 101 ARG A O 1
ATOM 722 N N . GLU A 1 86 ? 16.165 12.044 46.588 1.00 25.06 102 GLU A N 1
ATOM 723 C CA . GLU A 1 86 ? 15.128 12.082 47.615 1.00 32.46 102 GLU A CA 1
ATOM 724 C C . GLU A 1 86 ? 14.230 10.859 47.523 1.00 36.48 102 GLU A C 1
ATOM 725 O O . GLU A 1 86 ? 13.889 10.249 48.540 1.00 38.03 102 GLU A O 1
ATOM 731 N N . ALA A 1 87 ? 13.847 10.486 46.303 1.00 28.11 103 ALA A N 1
ATOM 732 C CA . ALA A 1 87 ? 12.879 9.416 46.105 1.00 30.79 103 ALA A CA 1
ATOM 733 C C . ALA A 1 87 ? 13.435 8.059 46.508 1.00 40.32 103 ALA A C 1
ATOM 734 O O . ALA A 1 87 ? 12.668 7.167 46.892 1.00 34.83 103 ALA A O 1
ATOM 736 N N . LEU A 1 88 ? 14.751 7.880 46.438 1.00 29.35 104 LEU A N 1
ATOM 737 C CA . LEU A 1 88 ? 15.355 6.571 46.635 1.00 31.05 104 LEU A CA 1
ATOM 738 C C . LEU A 1 88 ? 16.022 6.404 47.996 1.00 32.80 104 LEU A C 1
ATOM 739 O O . LEU A 1 88 ? 16.513 5.314 48.298 1.00 34.60 104 LEU A O 1
ATOM 744 N N . CYS A 1 89 ? 16.029 7.436 48.831 1.00 22.10 105 CYS A N 1
ATOM 745 C CA . CYS A 1 89 ? 16.743 7.424 50.096 1.00 23.99 105 CYS A CA 1
ATOM 746 C C . CYS A 1 89 ? 15.792 7.618 51.265 1.00 27.88 105 CYS A C 1
ATOM 747 O O . CYS A 1 89 ? 14.679 8.124 51.092 1.00 25.33 105 CYS A O 1
ATOM 750 N N . PRO A 1 90 ? 16.193 7.219 52.470 1.00 30.54 106 PRO A N 1
ATOM 751 C CA . PRO A 1 90 ? 15.434 7.615 53.650 1.00 31.83 106 PRO A CA 1
ATOM 752 C C . PRO A 1 90 ? 15.466 9.120 53.810 1.00 50.96 106 PRO A C 1
ATOM 753 O O . PRO A 1 90 ? 16.409 9.791 53.349 1.00 44.46 106 PRO A O 1
ATOM 757 N N . PRO A 1 91 ? 14.453 9.703 54.468 1.00 43.07 107 PRO A N 1
ATOM 758 C CA . PRO A 1 91 ? 13.351 8.979 55.110 1.00 39.92 107 PRO A CA 1
ATOM 759 C C . PRO A 1 91 ? 12.183 8.674 54.173 1.00 44.63 107 PRO A C 1
ATOM 760 O O . PRO A 1 91 ? 11.192 8.097 54.617 1.00 56.19 107 PRO A O 1
ATOM 764 N N . ALA A 1 92 ? 12.301 9.037 52.894 1.00 31.41 108 ALA A N 1
ATOM 765 C CA . ALA A 1 92 ? 11.174 8.874 51.981 1.00 28.27 108 ALA A CA 1
ATOM 766 C C . ALA A 1 92 ? 10.988 7.423 51.547 1.00 32.63 108 ALA A C 1
ATOM 767 O O . ALA A 1 92 ? 9.854 6.951 51.419 1.00 29.16 108 ALA A O 1
ATOM 769 N N . CYS A 1 93 ? 12.077 6.702 51.317 1.00 28.24 109 CYS A N 1
ATOM 770 C CA . CYS A 1 93 ? 12.022 5.383 50.706 1.00 29.39 109 CYS A CA 1
ATOM 771 C C . CYS A 1 93 ? 12.206 4.314 51.773 1.00 30.70 109 CYS A C 1
ATOM 772 O O . CYS A 1 93 ? 13.093 4.420 52.626 1.00 34.66 109 CYS A O 1
ATOM 775 N N . ARG A 1 94 ? 11.362 3.288 51.718 1.00 33.50 110 ARG A N 1
ATOM 776 C CA . ARG A 1 94 ? 11.466 2.132 52.599 1.00 35.66 110 ARG A CA 1
ATOM 777 C C . ARG A 1 94 ? 11.170 0.903 51.760 1.00 30.14 110 ARG A C 1
ATOM 778 O O . ARG A 1 94 ? 10.057 0.761 51.243 1.00 33.06 110 ARG A O 1
ATOM 780 N N . GLY A 1 95 ? 12.158 0.028 51.615 1.00 33.71 111 GLY A N 1
ATOM 781 C CA . GLY A 1 95 ? 11.963 -1.174 50.835 1.00 30.49 111 GLY A CA 1
ATOM 782 C C . GLY A 1 95 ? 11.985 -0.914 49.345 1.00 29.19 111 GLY A C 1
ATOM 783 O O . GLY A 1 95 ? 12.982 -1.186 48.671 1.00 27.83 111 GLY A O 1
ATOM 784 N N . SER A 1 96 ? 10.892 -0.382 48.813 1.00 22.74 112 SER A N 1
ATOM 785 C CA . SER A 1 96 ? 10.839 -0.060 47.400 1.00 20.62 112 SER A CA 1
ATOM 786 C C . SER A 1 96 ? 9.955 1.160 47.209 1.00 19.62 112 SER A C 1
ATOM 787 O O . SER A 1 96 ? 9.263 1.607 48.129 1.00 27.66 112 SER A O 1
ATOM 790 N N . THR A 1 97 ? 9.982 1.695 45.992 1.00 19.17 113 THR A N 1
ATOM 791 C CA . THR A 1 97 ? 9.118 2.815 45.633 1.00 17.09 113 THR A CA 1
ATOM 792 C C . THR A 1 97 ? 8.797 2.680 44.155 1.00 21.31 113 THR A C 1
ATOM 793 O O . THR A 1 97 ? 9.453 1.931 43.430 1.00 23.62 113 THR A O 1
ATOM 797 N N . THR A 1 98 ? 7.760 3.380 43.705 1.00 15.10 114 THR A N 1
ATOM 798 C CA . THR A 1 98 ? 7.430 3.385 42.288 1.00 13.86 114 THR A CA 1
ATOM 799 C C . THR A 1 98 ? 7.960 4.680 41.679 1.00 15.70 114 THR A C 1
ATOM 800 O O . THR A 1 98 ? 7.648 5.775 42.164 1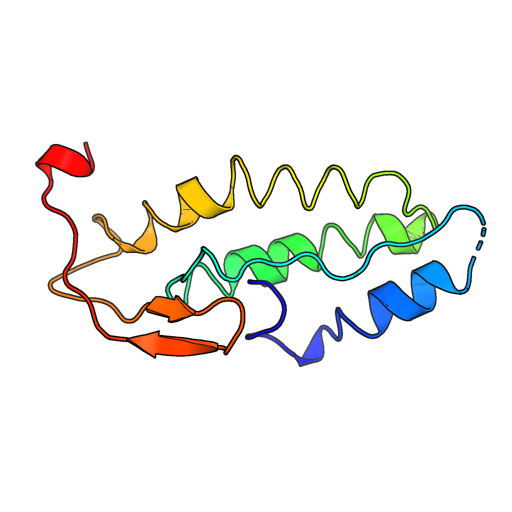.00 17.42 114 THR A O 1
ATOM 804 N N . LEU A 1 99 ? 8.766 4.550 40.630 1.00 14.11 115 LEU A N 1
ATOM 805 C CA . LEU A 1 99 ? 9.247 5.705 39.877 1.00 19.07 115 LEU A CA 1
ATOM 806 C C . LEU A 1 99 ? 8.464 5.806 38.575 1.00 16.31 115 LEU A C 1
ATOM 807 O O . LEU A 1 99 ? 8.286 4.806 37.875 1.00 17.64 115 LEU A O 1
ATOM 812 N N . TYR A 1 100 ? 8.010 7.013 38.243 1.00 14.75 116 TYR A N 1
ATOM 813 C CA . TYR A 1 100 ? 7.215 7.245 37.044 1.00 14.63 116 TYR A CA 1
ATOM 814 C C . TYR A 1 100 ? 8.074 7.938 35.989 1.00 13.40 116 TYR A C 1
ATOM 815 O O . TYR A 1 100 ? 8.664 8.992 36.252 1.00 15.42 116 TYR A O 1
ATOM 824 N N . ASN A 1 101 ? 8.160 7.319 34.813 1.00 14.03 117 ASN A N 1
ATOM 825 C CA . ASN A 1 101 ? 8.932 7.842 33.689 1.00 14.35 117 ASN A CA 1
ATOM 826 C C . ASN A 1 101 ? 8.432 9.238 33.314 1.00 17.31 117 ASN A C 1
ATOM 827 O O . ASN A 1 101 ? 7.233 9.444 33.110 1.00 17.36 117 ASN A O 1
ATOM 832 N N . CYS A 1 102 ? 9.352 10.206 33.218 1.00 15.08 118 CYS A N 1
ATOM 833 C CA . CYS A 1 102 ? 8.941 11.595 32.996 1.00 14.98 118 CYS A CA 1
ATOM 834 C C . CYS A 1 102 ? 8.378 11.839 31.601 1.00 19.82 118 CYS A C 1
ATOM 835 O O . CYS A 1 102 ? 7.628 12.802 31.410 1.00 29.25 118 CYS A O 1
ATOM 838 N N A SER A 1 103 ? 8.711 10.991 30.633 0.65 20.08 119 SER A N 1
ATOM 839 N N B SER A 1 103 ? 8.708 10.994 30.628 0.35 19.94 119 SER A N 1
ATOM 840 C CA A SER A 1 103 ? 8.188 11.103 29.278 0.65 23.60 119 SER A CA 1
ATOM 841 C CA B SER A 1 103 ? 8.140 11.131 29.292 0.35 23.51 119 SER A CA 1
ATOM 842 C C A SER A 1 103 ? 6.864 10.358 29.090 0.65 20.48 119 SER A C 1
ATOM 843 C C B SER A 1 103 ? 6.821 10.378 29.136 0.35 20.60 119 SER A C 1
ATOM 844 O O A SER A 1 103 ? 5.925 10.903 28.503 0.65 25.32 119 SER A O 1
ATOM 845 O O B SER A 1 103 ? 5.847 10.934 28.620 0.35 25.04 119 SER A O 1
ATOM 850 N N . THR A 1 104 ? 6.766 9.120 29.568 1.00 18.14 120 THR A N 1
ATOM 851 C CA . THR A 1 104 ? 5.583 8.292 29.347 1.00 15.58 120 THR A CA 1
ATOM 852 C C . THR A 1 104 ? 4.631 8.250 30.531 1.00 17.79 120 THR A C 1
ATOM 853 O O . THR A 1 104 ? 3.511 7.743 30.379 1.00 20.41 120 THR A O 1
ATOM 857 N N . CYS A 1 105 ? 5.061 8.695 31.709 1.00 15.37 121 CYS A N 1
ATOM 858 C CA . CYS A 1 105 ? 4.289 8.659 32.953 1.00 16.52 121 CYS A CA 1
ATOM 859 C C . CYS A 1 105 ? 4.055 7.252 33.481 1.00 15.20 121 CYS A C 1
ATOM 860 O O . CYS A 1 105 ? 3.334 7.087 34.465 1.00 19.52 121 CYS A O 1
ATOM 863 N N . LYS A 1 106 ? 4.716 6.249 32.914 1.00 13.25 122 LYS A N 1
ATOM 864 C CA . LYS A 1 106 ? 4.521 4.872 33.335 1.00 15.83 122 LYS A CA 1
ATOM 865 C C . LYS A 1 106 ? 5.424 4.541 34.513 1.00 18.62 122 LYS A C 1
ATOM 866 O O . LYS A 1 106 ? 6.567 5.001 34.584 1.00 16.50 122 LYS A O 1
ATOM 872 N N . GLY A 1 107 ? 4.902 3.733 35.430 1.00 16.23 123 GLY A N 1
ATOM 873 C CA . GLY A 1 107 ? 5.570 3.424 36.682 1.00 16.02 123 GLY A CA 1
ATOM 874 C C . GLY A 1 107 ? 6.263 2.074 36.721 1.00 18.96 123 GLY A C 1
ATOM 875 O O . GLY A 1 107 ? 5.824 1.104 36.099 1.00 17.93 123 GLY A O 1
ATOM 876 N N . THR A 1 108 ? 7.361 2.022 37.479 1.00 15.62 124 THR A N 1
ATOM 877 C CA . THR A 1 108 ? 8.106 0.797 37.729 1.00 16.12 124 THR A CA 1
ATOM 878 C C . THR A 1 108 ? 8.520 0.785 39.192 1.00 19.22 124 THR A C 1
ATOM 879 O O . THR A 1 108 ? 9.038 1.781 39.691 1.00 18.16 124 THR A O 1
ATOM 883 N N A GLU A 1 109 ? 8.312 -0.332 39.880 0.75 19.43 125 GLU A N 1
ATOM 884 N N B GLU A 1 109 ? 8.258 -0.327 39.874 0.25 19.68 125 GLU A N 1
ATOM 885 C CA A GLU A 1 109 ? 8.705 -0.429 41.280 0.75 17.32 125 GLU A CA 1
ATOM 886 C CA B GLU A 1 109 ? 8.733 -0.495 41.239 0.25 17.77 125 GLU A CA 1
ATOM 887 C C A GLU A 1 109 ? 10.166 -0.847 41.354 0.75 19.86 125 GLU A C 1
ATOM 888 C C B GLU A 1 109 ? 10.229 -0.759 41.214 0.25 19.86 125 GLU A C 1
ATOM 889 O O A GLU A 1 109 ? 10.554 -1.860 40.765 0.75 22.41 125 GLU A O 1
ATOM 890 O O B GLU A 1 109 ? 10.709 -1.576 40.421 0.25 23.39 125 GLU A O 1
ATOM 901 N N . VAL A 1 110 ? 10.973 -0.059 42.071 1.00 16.07 126 VAL A N 1
ATOM 902 C CA . VAL A 1 110 ? 12.401 -0.309 42.240 1.00 19.57 126 VAL A CA 1
ATOM 903 C C . VAL A 1 110 ? 12.753 -0.256 43.723 1.00 18.74 126 VAL A C 1
ATOM 904 O O . VAL A 1 110 ? 12.021 0.293 44.540 1.00 21.25 126 VAL A O 1
ATOM 908 N N A SER A 1 111 ? 13.908 -0.832 44.065 0.94 18.70 127 SER A N 1
ATOM 909 N N B SER A 1 111 ? 13.895 -0.841 44.064 0.06 18.78 127 SER A N 1
ATOM 910 C CA A SER A 1 111 ? 14.342 -0.859 45.455 0.94 20.06 127 SER A CA 1
ATOM 911 C CA B SER A 1 111 ? 14.304 -0.839 45.456 0.06 20.03 127 SER A CA 1
ATOM 912 C C A SER A 1 111 ? 14.990 0.457 45.863 0.94 19.82 127 SER A C 1
ATOM 913 C C B SER A 1 111 ? 14.822 0.538 45.855 0.06 20.49 127 SER A C 1
ATOM 914 O O A SER A 1 111 ? 15.537 1.195 45.038 0.94 22.51 127 SER A O 1
ATOM 915 O O B SER A 1 111 ? 15.109 1.398 45.020 0.06 22.98 127 SER A O 1
ATOM 920 N N . CYS A 1 112 ? 14.941 0.735 47.162 1.00 24.16 128 CYS A N 1
ATOM 921 C CA . CYS A 1 112 ? 15.591 1.914 47.697 1.00 28.97 128 CYS A CA 1
ATOM 922 C C . CYS A 1 112 ? 17.105 1.755 47.609 1.00 30.96 128 CYS A C 1
ATOM 923 O O . CYS A 1 112 ? 17.632 0.644 47.491 1.00 36.81 128 CYS A O 1
ATOM 926 N N . TRP A 1 113 ? 17.810 2.885 47.658 1.00 30.95 129 TRP A N 1
ATOM 927 C CA . TRP A 1 113 ? 19.264 2.858 47.654 1.00 31.74 129 TRP A CA 1
ATOM 928 C C . TRP A 1 113 ? 19.793 2.477 49.034 1.00 36.83 129 TRP A C 1
ATOM 929 O O . TRP A 1 113 ? 19.114 2.663 50.047 1.00 40.86 129 TRP A O 1
ATOM 940 N N . PRO A 1 114 ? 21.006 1.929 49.101 1.00 42.50 130 PRO A N 1
ATOM 941 C CA . PRO A 1 114 ? 21.629 1.692 50.407 1.00 41.57 130 PRO A CA 1
ATOM 942 C C . PRO A 1 114 ? 22.078 2.999 51.043 1.00 39.60 130 PRO A C 1
ATOM 943 O O . PRO A 1 114 ? 22.386 3.978 50.357 1.00 38.28 130 PRO A O 1
ATOM 947 N N . ARG A 1 115 ? 22.113 3.005 52.381 1.00 44.97 131 ARG A N 1
ATOM 948 C CA . ARG A 1 115 ? 22.531 4.202 53.108 1.00 40.74 131 ARG A CA 1
ATOM 949 C C . ARG A 1 115 ? 23.912 4.672 52.671 1.00 50.77 131 ARG A C 1
ATOM 950 O O . ARG A 1 115 ? 24.211 5.869 52.749 1.00 49.19 131 ARG A O 1
ATOM 953 N N . LYS A 1 116 ? 24.759 3.750 52.203 1.00 66.13 132 LYS A N 1
ATOM 954 C CA . LYS A 1 116 ? 26.095 4.120 51.743 1.00 53.54 132 LYS A CA 1
ATOM 955 C C . LYS A 1 116 ? 26.026 5.140 50.613 1.00 51.24 132 LYS A C 1
ATOM 956 O O . LYS A 1 116 ? 26.691 6.181 50.662 1.00 54.06 132 LYS A O 1
ATOM 958 N N . ARG A 1 117 ? 25.217 4.863 49.586 1.00 3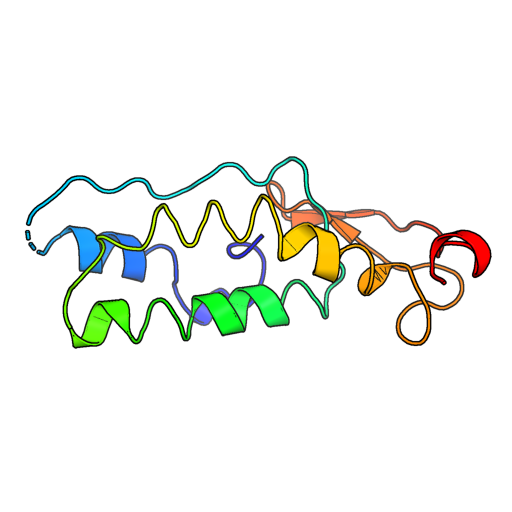9.32 133 ARG A N 1
ATOM 959 C CA . ARG A 1 117 ? 25.108 5.799 48.471 1.00 36.20 133 ARG A CA 1
ATOM 960 C C . ARG A 1 117 ? 24.317 7.046 48.852 1.00 41.94 133 ARG A C 1
ATOM 961 O O . ARG A 1 117 ? 24.588 8.136 48.335 1.00 54.89 133 ARG A O 1
ATOM 969 N N . CYS A 1 118 ? 23.360 6.916 49.771 1.00 37.71 134 CYS A N 1
ATOM 970 C CA . CYS A 1 118 ? 22.524 8.058 50.126 1.00 37.65 134 CYS A CA 1
ATOM 971 C C . CYS A 1 118 ? 23.287 9.087 50.948 1.00 36.08 134 CYS A C 1
ATOM 972 O O . CYS A 1 118 ? 23.069 10.294 50.794 1.00 39.62 134 CYS A O 1
ATOM 975 N N . PHE A 1 119 ? 24.175 8.635 51.824 1.00 39.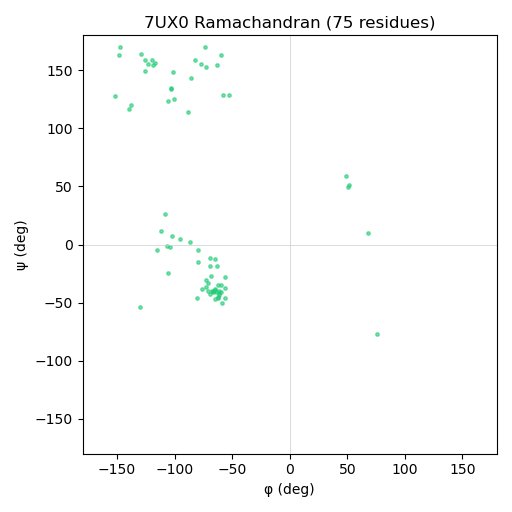16 135 PHE A N 1
ATOM 976 C CA . PHE A 1 119 ? 24.865 9.536 52.738 1.00 40.97 135 PHE A CA 1
ATOM 977 C C . PHE A 1 119 ? 26.372 9.289 52.746 1.00 50.60 135 PHE A C 1
ATOM 978 O O . PHE A 1 119 ? 26.894 8.596 53.621 1.00 52.75 135 PHE A O 1
#

B-factor: mean 29.95, std 16.69, range [11.95, 102.92]

Solvent-accessible surface area: 6765 Å² total; per-residue (Å²): 1,3,88,20,56,62,119,106,42,65,9,76,17,14,7,64,136,14,43,93,97,137,89,123,55,59,57,69,36,110,8,59,93,32,31,0,15,72,89,2,0,46,99,0,0,69,68,6,33,177,43,4,107,85,8,39,139,138,115,33,22,85,63,11,86,78,21,13,33,96,0,94,145,61,30,0,58,87,10,32,95,69,2,11,6,52,143,72,11,90,64,44,27,45,23,48,50,9,68,76,44,154,41,88,121,51,82,30,66,88,85,90,136,8,173

Secondary structure (DSSP, 8-state):
-TTSS-GGG-HHHHHHHHHT-----------TT-EE-HHHHHHHHHHHHHHHHHHHHHT--TTHHHHHHHIIIIIHHHHHHHHHSTTT-BSEEEEEETTT--EEEEEPPPHHHH-

InterPro domains:
  IPR027984 TMEM95 family [PF15203] (17-167)
  IPR027984 TMEM95 family [PTHR38808] (1-174)

Radius of gyration: 15.42 Å; Cα contacts (8 Å, |Δi|>4): 157; chains: 1; bounding box: 32×41×35 Å

Sequence (115 aa):
CVFCRLPAHDLSSGRLARLCSQQQKECGASPDFSAFALDEVSMMNKVTEKTHRRVLRRVMEIKEAVSSSLPSSYWSSWLRRKTKLPEYTRREALCPPACRGSTTLYNCSSTCKGTEEVSSCWPRKRCF

GO terms:
  GO:0007342 fusion of sperm to egg plasma membrane involved in single fertilization (P, IMP)
  GO:0005515 protein binding (F, IPI)

Organism: Homo sapiens (NCBI:txid9606)

Nearest PDB structures (foldseek):
  7ux0-assembly1_A  TM=1.009E+00  e=2.548E-22  Homo sapiens
  5b5k-assembly1_A  TM=5.353E-01  e=6.898E-02  Mus musculus

Foldseek 3Di:
DQCQPPCVLVLVVLQVVLPVPPDDDDPDDDQQVAWAFPVLNVVVNVVVSVVSVVCSVVSHCPCVVVVVVCCNPPVRVVRRLVCQEPPNFDQWGWTARPVPRDIDIDGHDDPVVSD